Protein AF-A0A1G6J0B8-F1 (afdb_monomer_lite)

Foldseek 3Di:
DDLLVVLQVQLVVLCVVLVVDPDPVSSVVSNVSSVVSNVVSVVVVVVVVVVVVVVVVVVVVVVVVD

Structure (mmCIF, N/CA/C/O backbone):
data_AF-A0A1G6J0B8-F1
#
_entry.id   AF-A0A1G6J0B8-F1
#
loop_
_atom_site.group_PDB
_atom_site.id
_atom_site.type_symbol
_atom_site.label_atom_id
_atom_site.label_alt_id
_atom_site.label_comp_id
_atom_site.label_asym_id
_atom_site.label_entity_id
_atom_site.label_seq_id
_atom_site.pdbx_PDB_ins_code
_atom_site.Cartn_x
_atom_site.Cartn_y
_atom_site.Cartn_z
_atom_site.occupancy
_atom_site.B_iso_or_equiv
_atom_site.auth_seq_id
_atom_site.auth_comp_id
_atom_site.auth_asym_id
_atom_site.auth_atom_id
_atom_site.pdbx_PDB_model_num
ATOM 1 N N . MET A 1 1 ? 15.260 -0.473 3.123 1.00 75.62 1 MET A N 1
ATOM 2 C CA . MET A 1 1 ? 13.805 -0.670 3.044 1.00 75.62 1 MET A CA 1
ATOM 3 C C . MET A 1 1 ? 13.318 -0.029 1.758 1.00 75.62 1 MET A C 1
ATOM 5 O O . MET A 1 1 ? 13.557 1.158 1.571 1.00 75.62 1 MET A O 1
ATOM 9 N N . THR A 1 2 ? 12.743 -0.807 0.850 1.00 95.44 2 THR A N 1
ATOM 10 C CA . THR A 1 2 ? 12.140 -0.322 -0.397 1.00 95.44 2 THR A CA 1
ATOM 11 C C . THR A 1 2 ? 10.745 0.247 -0.130 1.00 95.44 2 THR A C 1
ATOM 13 O O . THR A 1 2 ? 10.141 -0.024 0.910 1.00 95.44 2 THR A O 1
ATOM 16 N N . ASN A 1 3 ? 10.196 1.006 -1.082 1.00 94.75 3 ASN A N 1
ATOM 17 C CA . ASN A 1 3 ? 8.816 1.489 -0.978 1.00 94.75 3 ASN A CA 1
ATOM 18 C C . ASN A 1 3 ? 7.813 0.327 -0.885 1.00 94.75 3 ASN A C 1
ATOM 20 O O . ASN A 1 3 ? 6.870 0.414 -0.106 1.00 94.75 3 ASN A O 1
ATOM 24 N N . ILE A 1 4 ? 8.053 -0.779 -1.604 1.00 98.06 4 ILE A N 1
ATOM 25 C CA . ILE A 1 4 ? 7.230 -1.996 -1.520 1.00 98.06 4 ILE A CA 1
ATOM 26 C C . ILE A 1 4 ? 7.243 -2.542 -0.090 1.00 98.06 4 ILE A C 1
ATOM 28 O O . ILE A 1 4 ? 6.185 -2.734 0.502 1.00 98.06 4 ILE A O 1
ATOM 32 N N . GLU A 1 5 ? 8.428 -2.738 0.496 1.00 98.00 5 GLU A N 1
ATOM 33 C CA . GLU A 1 5 ? 8.572 -3.245 1.869 1.00 98.00 5 GLU A CA 1
ATOM 34 C C . GLU A 1 5 ? 7.880 -2.329 2.885 1.00 98.00 5 GLU A C 1
ATOM 36 O O . GLU A 1 5 ? 7.190 -2.808 3.784 1.00 98.00 5 GLU A O 1
ATOM 41 N N . MET A 1 6 ? 8.006 -1.010 2.715 1.00 98.56 6 MET A N 1
ATOM 42 C CA . MET A 1 6 ? 7.327 -0.026 3.555 1.00 98.56 6 MET A CA 1
ATOM 43 C C . MET A 1 6 ? 5.800 -0.125 3.430 1.00 98.56 6 MET A C 1
ATOM 45 O O . MET A 1 6 ? 5.095 -0.089 4.439 1.00 98.56 6 MET A O 1
ATOM 49 N N . TYR A 1 7 ? 5.261 -0.254 2.217 1.00 98.56 7 TYR A N 1
ATOM 50 C CA . TYR A 1 7 ? 3.820 -0.401 2.008 1.00 98.56 7 TYR A CA 1
ATOM 51 C C . TYR A 1 7 ? 3.295 -1.706 2.613 1.00 98.56 7 TYR A C 1
ATOM 53 O O . TYR A 1 7 ? 2.309 -1.675 3.349 1.00 98.56 7 TYR A O 1
ATOM 61 N N . ARG A 1 8 ? 3.999 -2.829 2.425 1.00 98.50 8 ARG A N 1
ATOM 62 C CA . ARG A 1 8 ? 3.646 -4.116 3.051 1.00 98.50 8 ARG A CA 1
ATOM 63 C C . ARG A 1 8 ? 3.685 -4.043 4.579 1.00 98.50 8 ARG A C 1
ATOM 65 O O . ARG A 1 8 ? 2.770 -4.533 5.240 1.00 98.50 8 ARG A O 1
ATOM 72 N N . ALA A 1 9 ? 4.697 -3.386 5.150 1.00 98.62 9 ALA A N 1
ATOM 73 C CA . ALA A 1 9 ? 4.800 -3.185 6.594 1.00 98.62 9 ALA A CA 1
ATOM 74 C C . ALA A 1 9 ? 3.626 -2.355 7.143 1.00 98.62 9 ALA A C 1
ATOM 76 O O . ALA A 1 9 ? 3.033 -2.716 8.160 1.00 98.62 9 ALA A O 1
ATOM 77 N N . ASN A 1 10 ? 3.232 -1.288 6.442 1.00 98.69 10 ASN A N 1
ATOM 78 C CA . ASN A 1 10 ? 2.060 -0.494 6.811 1.00 98.69 10 ASN A CA 1
ATOM 79 C C . ASN A 1 10 ? 0.759 -1.299 6.699 1.00 98.69 10 ASN A C 1
ATOM 81 O O . ASN A 1 10 ? -0.070 -1.240 7.607 1.00 98.69 10 ASN A O 1
ATOM 85 N N . ALA A 1 11 ? 0.590 -2.101 5.644 1.00 98.75 11 ALA A N 1
ATOM 86 C CA . ALA A 1 11 ? -0.571 -2.977 5.500 1.00 98.75 11 ALA A CA 1
ATOM 87 C C . ALA A 1 11 ? -0.677 -3.971 6.670 1.00 98.75 11 ALA A C 1
ATOM 89 O O . ALA A 1 11 ? -1.754 -4.159 7.241 1.00 98.75 11 ALA A O 1
ATOM 90 N N . ALA A 1 12 ? 0.444 -4.573 7.077 1.00 98.75 12 ALA A N 1
ATOM 91 C CA . ALA A 1 12 ? 0.507 -5.461 8.236 1.00 98.75 12 ALA A CA 1
ATOM 92 C C . ALA A 1 12 ? 0.168 -4.733 9.549 1.00 98.75 12 ALA A C 1
ATOM 94 O O . ALA A 1 12 ? -0.628 -5.238 10.342 1.00 98.75 12 ALA A O 1
ATOM 95 N N . ALA A 1 13 ? 0.697 -3.523 9.756 1.00 98.75 13 ALA A N 1
ATOM 96 C CA . ALA A 1 13 ? 0.395 -2.712 10.935 1.00 98.75 13 ALA A CA 1
ATOM 97 C C . ALA A 1 13 ? -1.099 -2.354 11.028 1.00 98.75 13 ALA A C 1
ATOM 99 O O . ALA A 1 13 ? -1.692 -2.432 12.104 1.00 98.75 13 ALA A O 1
ATOM 100 N N . GLN A 1 14 ? -1.738 -2.026 9.902 1.00 98.75 14 GLN A N 1
ATOM 101 C CA . GLN A 1 14 ? -3.175 -1.744 9.859 1.00 98.75 14 GLN A CA 1
ATOM 102 C C . GLN A 1 14 ? -4.017 -2.991 10.155 1.00 98.75 14 GLN A C 1
ATOM 104 O O . GLN A 1 14 ? -4.978 -2.906 10.916 1.00 98.75 14 GLN A O 1
ATOM 109 N N . ARG A 1 15 ? -3.634 -4.170 9.646 1.00 98.69 15 ARG A N 1
ATOM 110 C CA . ARG A 1 15 ? -4.294 -5.438 10.016 1.00 98.69 15 ARG A CA 1
ATOM 111 C C . ARG A 1 15 ? -4.164 -5.744 11.507 1.00 98.69 15 ARG A C 1
ATOM 113 O O . ARG A 1 15 ? -5.141 -6.153 12.129 1.00 98.69 15 ARG A O 1
ATOM 120 N N . ALA A 1 16 ? -2.991 -5.506 12.093 1.00 98.75 16 ALA A N 1
ATOM 121 C CA . ALA A 1 16 ? -2.786 -5.669 13.530 1.00 98.75 16 ALA A CA 1
ATOM 122 C C . ALA A 1 16 ? -3.673 -4.705 14.341 1.00 98.75 16 ALA A C 1
ATOM 124 O O . ALA A 1 16 ? -4.308 -5.114 15.313 1.00 98.75 16 ALA A O 1
ATOM 125 N N . ALA A 1 17 ? -3.788 -3.446 13.905 1.00 98.44 17 ALA A N 1
ATOM 126 C CA . ALA A 1 17 ? -4.677 -2.464 14.524 1.00 98.44 17 ALA A CA 1
ATOM 127 C C . ALA A 1 17 ? -6.163 -2.851 14.398 1.00 98.44 17 ALA A C 1
ATOM 129 O O . ALA A 1 17 ? -6.911 -2.723 15.367 1.00 98.44 17 ALA A O 1
ATOM 130 N N . ALA A 1 18 ? -6.590 -3.376 13.244 1.00 98.56 18 ALA A N 1
ATOM 131 C CA . ALA A 1 18 ? -7.944 -3.897 13.047 1.00 98.56 18 ALA A CA 1
ATOM 132 C C . ALA A 1 18 ? -8.262 -5.038 14.029 1.00 98.56 18 ALA A C 1
ATOM 134 O O . ALA A 1 18 ? -9.306 -5.011 14.684 1.00 98.56 18 ALA A O 1
ATOM 135 N N . ALA A 1 19 ? -7.336 -5.991 14.186 1.00 98.50 19 ALA A N 1
ATOM 136 C CA . ALA A 1 19 ? -7.475 -7.113 15.114 1.00 98.50 19 ALA A CA 1
ATOM 137 C C . ALA A 1 19 ? -7.556 -6.664 16.585 1.00 98.50 19 ALA A C 1
ATOM 139 O O . ALA A 1 19 ? -8.288 -7.261 17.369 1.00 98.50 19 ALA A O 1
ATOM 140 N N . ALA A 1 20 ? -6.853 -5.587 16.950 1.00 98.38 20 ALA A N 1
ATOM 141 C CA . ALA A 1 20 ? -6.895 -5.007 18.293 1.00 98.38 20 ALA A CA 1
ATOM 142 C C . ALA A 1 20 ? -8.125 -4.107 18.551 1.00 98.38 20 ALA A C 1
ATOM 144 O O . ALA A 1 20 ? -8.343 -3.657 19.676 1.00 98.38 20 ALA A O 1
ATOM 145 N N . THR A 1 21 ? -8.926 -3.808 17.523 1.00 97.62 21 THR A N 1
ATOM 146 C CA . THR A 1 21 ? -10.020 -2.835 17.603 1.00 97.62 21 THR A CA 1
ATOM 147 C C . THR A 1 21 ? -11.372 -3.503 17.861 1.00 97.62 21 THR A C 1
ATOM 149 O O . THR A 1 21 ? -11.822 -4.360 17.098 1.00 97.62 21 THR A O 1
ATOM 152 N N . ASN A 1 22 ? -12.087 -3.028 18.887 1.00 97.12 22 ASN A N 1
ATOM 153 C CA . ASN A 1 22 ? -13.424 -3.521 19.254 1.00 97.12 22 ASN A CA 1
ATOM 154 C C . ASN A 1 22 ? -14.581 -2.755 18.595 1.00 97.12 22 ASN A C 1
ATOM 156 O O . ASN A 1 22 ? -15.688 -3.279 18.515 1.00 97.12 22 ASN A O 1
ATOM 160 N N . LEU A 1 23 ? -14.342 -1.531 1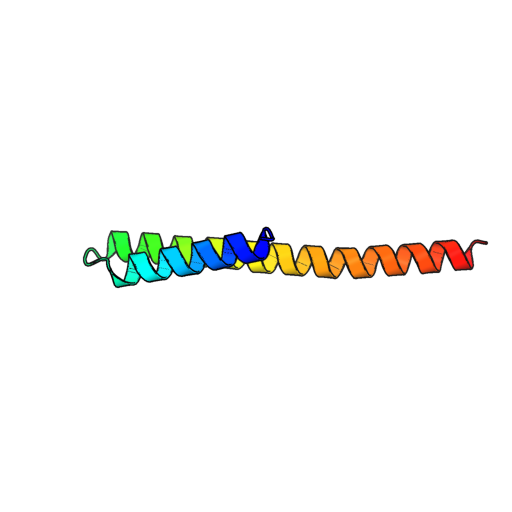8.119 1.00 98.06 23 LEU A N 1
ATOM 161 C CA . LEU A 1 23 ? -15.357 -0.723 17.442 1.00 98.06 23 LEU A CA 1
ATOM 162 C C . LEU A 1 23 ? -15.444 -1.118 15.955 1.00 98.06 23 LEU A C 1
ATOM 164 O O . LEU A 1 23 ? -14.457 -0.924 15.239 1.00 98.06 23 LEU A O 1
ATOM 168 N N . PRO A 1 24 ? -16.588 -1.629 15.456 1.00 97.69 24 PRO A N 1
ATOM 169 C CA . PRO A 1 24 ? -16.691 -2.141 14.086 1.00 97.69 24 PRO 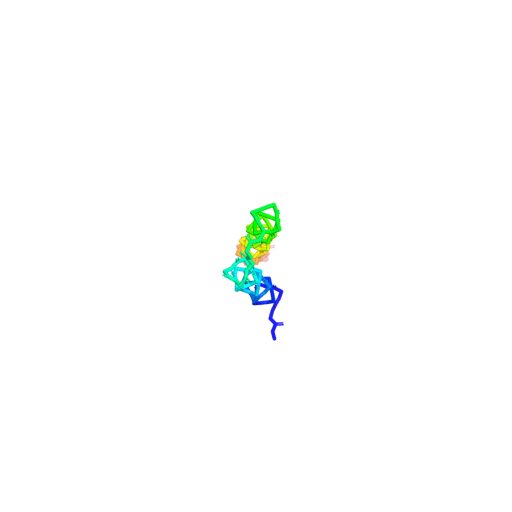A CA 1
ATOM 170 C C . PRO A 1 24 ? -16.301 -1.117 13.015 1.00 97.69 24 PRO A C 1
ATOM 172 O O . PRO A 1 24 ? -15.483 -1.401 12.149 1.00 97.69 24 PRO A O 1
ATOM 175 N N . ASN A 1 25 ? -16.778 0.122 13.142 1.00 97.56 25 ASN A N 1
ATOM 176 C CA . ASN A 1 25 ? -16.461 1.205 12.208 1.00 97.56 25 ASN A CA 1
ATOM 177 C C . ASN A 1 25 ? -14.956 1.532 12.135 1.00 97.56 25 ASN A C 1
ATOM 179 O O . ASN A 1 25 ? -14.433 1.874 11.073 1.00 97.56 25 ASN A O 1
ATOM 183 N N . ARG A 1 26 ? -14.245 1.439 13.263 1.00 98.12 26 ARG A N 1
ATOM 184 C CA . ARG A 1 26 ? -12.794 1.649 13.332 1.00 98.12 26 ARG A CA 1
ATOM 185 C C . ARG A 1 26 ? -12.037 0.449 12.775 1.00 98.12 26 ARG A C 1
ATOM 187 O O . ARG A 1 26 ? -11.054 0.647 12.069 1.00 98.12 26 ARG A O 1
ATOM 194 N N . ARG A 1 27 ? -12.512 -0.772 13.033 1.00 98.56 27 ARG A N 1
ATOM 195 C CA . ARG A 1 27 ? -11.950 -1.993 12.445 1.00 98.56 27 ARG A CA 1
ATOM 196 C C . ARG A 1 27 ? -12.010 -1.937 10.920 1.00 98.56 27 ARG A C 1
ATOM 198 O O . ARG A 1 27 ? -10.974 -2.055 10.277 1.00 98.56 27 ARG A O 1
ATOM 205 N N . GLU A 1 28 ? -13.177 -1.633 10.360 1.00 98.44 28 GLU A N 1
ATOM 206 C CA . GLU A 1 28 ? -13.352 -1.489 8.911 1.00 98.44 28 GLU A CA 1
ATOM 207 C C . GLU A 1 28 ? -12.452 -0.397 8.315 1.00 98.44 28 GLU A C 1
ATOM 209 O O . GLU A 1 28 ? -11.923 -0.544 7.216 1.00 98.44 28 GLU A O 1
ATOM 214 N N . MET A 1 29 ? -12.258 0.718 9.029 1.00 98.56 29 MET A N 1
ATOM 215 C CA . MET A 1 29 ? -11.333 1.772 8.603 1.00 98.56 29 MET A CA 1
ATOM 216 C C . MET A 1 29 ? -9.897 1.239 8.486 1.00 98.56 29 MET A C 1
ATOM 218 O O . MET A 1 29 ? -9.230 1.513 7.487 1.00 98.56 29 MET A O 1
ATOM 222 N N . HIS A 1 30 ? -9.428 0.476 9.475 1.00 98.69 30 HIS A N 1
ATOM 223 C CA . HIS A 1 30 ? -8.105 -0.145 9.444 1.00 98.69 30 HIS A CA 1
ATOM 224 C C . HIS A 1 30 ? -7.987 -1.194 8.330 1.00 98.69 30 HIS A C 1
ATOM 226 O O . HIS A 1 30 ? -6.994 -1.206 7.608 1.00 98.69 30 HIS A O 1
ATOM 232 N N . GLU A 1 31 ? -9.013 -2.018 8.120 1.00 98.62 31 GLU A N 1
ATOM 233 C CA . GLU A 1 31 ? -9.041 -3.012 7.040 1.00 98.62 31 GLU A CA 1
ATOM 234 C C . GLU A 1 31 ? -8.978 -2.362 5.652 1.00 98.62 31 GLU A C 1
ATOM 236 O O . GLU A 1 31 ? -8.151 -2.755 4.828 1.00 98.62 31 GLU A O 1
ATOM 241 N N . ARG A 1 32 ? -9.778 -1.314 5.405 1.00 98.69 32 ARG A N 1
ATOM 242 C CA . ARG A 1 32 ? -9.712 -0.534 4.156 1.00 98.69 32 ARG A CA 1
ATOM 243 C C . ARG A 1 32 ? -8.341 0.115 3.967 1.00 98.69 32 ARG A C 1
ATOM 245 O O . ARG A 1 32 ? -7.809 0.118 2.864 1.00 98.69 32 ARG A O 1
ATOM 252 N N . SER A 1 33 ? -7.749 0.637 5.042 1.00 98.50 33 SER A N 1
ATOM 253 C CA . SER A 1 33 ? -6.395 1.202 5.004 1.00 98.50 33 SER A CA 1
ATOM 254 C C . SER A 1 33 ? -5.357 0.142 4.619 1.00 98.50 33 SER A C 1
ATOM 256 O O . SER A 1 33 ? -4.533 0.388 3.741 1.00 98.50 33 SER A O 1
ATOM 258 N N . ALA A 1 34 ? -5.430 -1.060 5.203 1.00 98.75 34 ALA A N 1
ATOM 259 C CA . ALA A 1 34 ? -4.545 -2.170 4.854 1.00 98.75 34 ALA A CA 1
ATOM 260 C C . ALA A 1 34 ? -4.642 -2.541 3.365 1.00 98.75 34 ALA A C 1
ATOM 262 O O . ALA A 1 34 ? -3.614 -2.692 2.710 1.00 98.75 34 ALA A O 1
ATOM 263 N N . GLN A 1 35 ? -5.862 -2.617 2.825 1.00 98.75 35 GLN A N 1
ATOM 264 C CA . GLN A 1 35 ? -6.100 -2.894 1.404 1.00 98.75 35 GLN A CA 1
ATOM 265 C C . GLN A 1 35 ? -5.468 -1.828 0.497 1.00 98.75 35 GLN A C 1
ATOM 267 O O . GLN A 1 35 ? -4.823 -2.173 -0.490 1.00 98.75 35 GLN A O 1
ATOM 272 N N . SER A 1 36 ? -5.592 -0.544 0.847 1.00 98.75 36 SER A N 1
ATOM 273 C CA . SER A 1 36 ? -4.958 0.543 0.091 1.00 98.75 36 SER A CA 1
ATOM 274 C C . SER A 1 36 ? -3.432 0.439 0.088 1.00 98.75 36 SER A C 1
ATOM 276 O O . SER A 1 36 ? -2.805 0.661 -0.947 1.00 98.75 36 SER A O 1
ATOM 278 N N . TRP A 1 37 ? -2.821 0.083 1.223 1.00 98.56 37 TRP A N 1
ATOM 279 C CA . TRP A 1 37 ? -1.373 -0.130 1.297 1.00 98.56 37 TRP A CA 1
ATOM 280 C C . TRP A 1 37 ? -0.913 -1.302 0.429 1.00 98.56 37 TRP A C 1
ATOM 282 O O . TRP A 1 37 ? 0.080 -1.165 -0.283 1.00 98.56 37 TRP A O 1
ATOM 292 N N . ASP A 1 38 ? -1.644 -2.418 0.426 1.00 98.75 38 ASP A N 1
ATOM 293 C CA . ASP A 1 38 ? -1.319 -3.547 -0.451 1.00 98.75 38 ASP A CA 1
ATOM 294 C C . ASP A 1 38 ? -1.464 -3.200 -1.930 1.00 98.75 38 ASP A C 1
ATOM 296 O O . ASP A 1 38 ? -0.559 -3.494 -2.704 1.00 98.75 38 ASP A O 1
ATOM 300 N N . ALA A 1 39 ? -2.524 -2.488 -2.318 1.00 98.69 39 ALA A N 1
ATOM 301 C CA . ALA A 1 39 ? -2.700 -2.053 -3.702 1.00 98.69 39 ALA A CA 1
ATOM 302 C C . ALA A 1 39 ? -1.543 -1.155 -4.182 1.00 98.69 39 ALA A C 1
ATOM 304 O O . ALA A 1 39 ? -1.118 -1.234 -5.337 1.00 98.69 39 ALA A O 1
ATOM 305 N N . MET A 1 40 ? -0.992 -0.314 -3.299 1.00 98.31 40 MET A N 1
ATOM 306 C CA . MET A 1 40 ? 0.200 0.481 -3.612 1.00 98.31 40 MET A CA 1
ATOM 307 C C . MET A 1 40 ? 1.465 -0.373 -3.721 1.00 98.31 40 MET A C 1
ATOM 309 O O . MET A 1 40 ? 2.29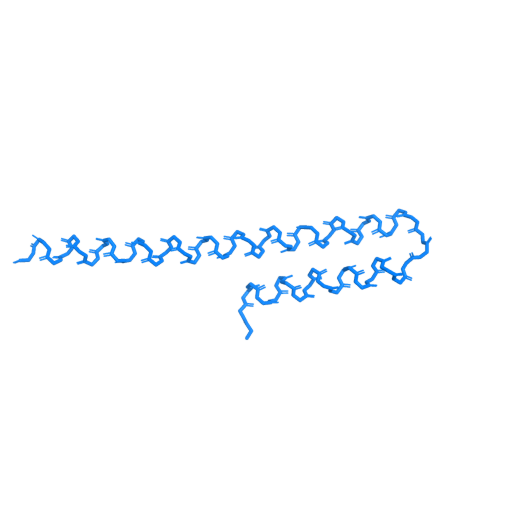0 -0.108 -4.594 1.00 98.31 40 MET A O 1
ATOM 313 N N . ALA A 1 41 ? 1.620 -1.396 -2.876 1.00 98.56 41 ALA A N 1
ATOM 314 C CA . ALA A 1 41 ? 2.724 -2.346 -2.985 1.00 98.56 41 ALA A CA 1
AT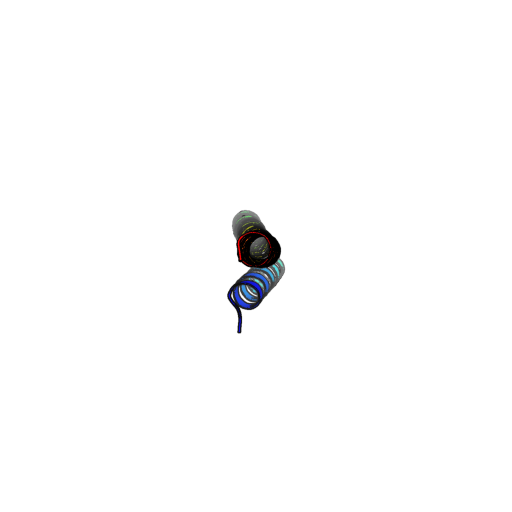OM 315 C C . ALA A 1 41 ? 2.671 -3.109 -4.317 1.00 98.56 41 ALA A C 1
ATOM 317 O O . ALA A 1 41 ? 3.665 -3.128 -5.040 1.00 98.56 41 ALA A O 1
ATOM 318 N N . ASP A 1 42 ? 1.500 -3.631 -4.684 1.00 98.19 42 ASP A N 1
ATOM 319 C CA . ASP A 1 42 ? 1.277 -4.350 -5.942 1.00 98.19 42 ASP A CA 1
ATOM 320 C C . ASP A 1 42 ? 1.568 -3.450 -7.159 1.00 98.19 42 ASP A C 1
ATOM 322 O O . ASP A 1 42 ? 2.258 -3.848 -8.098 1.00 98.19 42 ASP A O 1
ATOM 326 N N . SER A 1 43 ? 1.102 -2.196 -7.126 1.00 97.94 43 SER A N 1
ATOM 327 C CA . SER A 1 43 ? 1.365 -1.208 -8.182 1.00 97.94 43 SER A CA 1
ATOM 328 C C . SER A 1 43 ? 2.857 -0.862 -8.310 1.00 97.94 43 SER A C 1
ATOM 330 O O . SER A 1 43 ? 3.392 -0.740 -9.420 1.00 97.94 43 SER A O 1
ATOM 332 N N . ALA A 1 44 ? 3.562 -0.740 -7.182 1.00 97.56 44 ALA A N 1
ATOM 333 C CA . ALA A 1 44 ? 4.999 -0.488 -7.166 1.00 97.56 44 ALA A CA 1
ATOM 334 C C . ALA A 1 44 ? 5.800 -1.687 -7.709 1.00 97.56 44 ALA A C 1
ATOM 336 O O . ALA A 1 44 ? 6.727 -1.489 -8.498 1.00 97.56 44 ALA A O 1
ATOM 337 N N . GLU A 1 45 ? 5.422 -2.918 -7.346 1.00 96.81 45 GLU A N 1
ATOM 338 C CA . GLU A 1 45 ? 6.001 -4.153 -7.892 1.00 96.81 45 GLU A CA 1
ATOM 339 C C . GLU A 1 45 ? 5.805 -4.243 -9.410 1.00 96.81 45 GLU A C 1
ATOM 341 O O . GLU A 1 45 ? 6.760 -4.489 -10.155 1.00 96.81 45 GLU A O 1
ATOM 346 N N . ASP A 1 46 ? 4.592 -3.968 -9.895 1.00 96.88 46 ASP A N 1
ATOM 347 C CA . ASP A 1 46 ? 4.295 -3.995 -11.326 1.00 96.88 46 ASP A CA 1
ATOM 348 C C . ASP A 1 46 ? 5.088 -2.930 -12.100 1.00 96.88 46 ASP A C 1
ATOM 350 O O . ASP A 1 46 ? 5.644 -3.207 -13.167 1.00 96.88 46 ASP A O 1
ATOM 354 N N . THR A 1 47 ? 5.222 -1.728 -11.538 1.00 95.38 47 THR A N 1
ATOM 355 C CA . THR A 1 47 ? 6.028 -0.651 -12.130 1.00 95.38 47 THR A CA 1
ATOM 356 C C . THR A 1 47 ? 7.502 -1.043 -12.241 1.00 95.38 47 THR A C 1
ATOM 358 O O . THR A 1 47 ? 8.120 -0.843 -13.292 1.00 95.38 47 THR A O 1
ATOM 361 N N . LEU A 1 48 ? 8.069 -1.645 -11.192 1.00 94.25 48 LEU A N 1
ATOM 362 C CA . LEU A 1 48 ? 9.453 -2.125 -11.193 1.00 94.25 48 LEU A CA 1
ATOM 363 C C . LEU A 1 48 ? 9.671 -3.209 -12.252 1.00 94.25 48 LEU A C 1
ATOM 365 O O . LEU A 1 48 ? 10.616 -3.127 -13.040 1.00 94.25 48 LEU A O 1
ATOM 369 N N . ARG A 1 49 ? 8.752 -4.174 -12.343 1.00 92.00 49 ARG A N 1
ATOM 370 C CA . ARG A 1 49 ? 8.790 -5.230 -13.362 1.00 92.00 49 ARG A CA 1
ATOM 371 C C . ARG A 1 49 ? 8.746 -4.655 -14.780 1.00 92.00 49 ARG A C 1
ATOM 373 O O . ARG A 1 49 ? 9.553 -5.042 -15.625 1.00 92.00 49 ARG A O 1
ATOM 380 N N . ARG A 1 50 ? 7.832 -3.717 -15.052 1.00 92.00 50 ARG A N 1
ATOM 381 C CA . ARG A 1 50 ? 7.709 -3.061 -16.369 1.00 92.00 50 ARG A CA 1
ATOM 382 C C . ARG A 1 50 ? 8.943 -2.238 -16.722 1.00 92.00 50 ARG A C 1
ATOM 384 O O . ARG A 1 50 ? 9.362 -2.244 -17.875 1.00 92.00 50 ARG A O 1
ATOM 391 N N . THR A 1 51 ? 9.542 -1.569 -15.740 1.00 91.62 51 THR A N 1
ATOM 392 C CA . THR A 1 51 ? 10.782 -0.807 -15.937 1.00 91.62 51 THR A CA 1
ATOM 393 C C . THR A 1 51 ? 11.904 -1.722 -16.423 1.00 91.62 51 THR A C 1
ATOM 395 O O . THR A 1 51 ? 12.543 -1.407 -17.421 1.00 91.62 51 THR A O 1
ATOM 398 N N . GLY A 1 52 ? 12.076 -2.899 -15.809 1.00 85.69 52 GLY A N 1
ATOM 399 C CA . GLY A 1 52 ? 13.069 -3.882 -16.258 1.00 85.69 52 GLY A CA 1
ATOM 400 C C . GLY A 1 52 ? 12.873 -4.331 -17.712 1.00 85.69 52 GLY A C 1
ATOM 401 O O . GLY A 1 52 ? 13.833 -4.384 -18.478 1.00 85.69 52 GLY A O 1
ATOM 402 N N . VAL A 1 53 ? 11.625 -4.588 -18.123 1.00 86.94 53 VAL A N 1
ATOM 403 C CA . VAL A 1 53 ? 11.299 -4.954 -19.516 1.00 86.94 53 VAL A CA 1
ATOM 404 C C . VAL A 1 53 ? 11.615 -3.811 -20.484 1.00 86.94 53 VAL A C 1
ATOM 406 O O . VAL A 1 53 ? 12.221 -4.041 -21.530 1.00 86.94 53 VAL A O 1
ATOM 409 N N . ASN A 1 54 ? 11.239 -2.580 -20.133 1.00 87.50 54 ASN A N 1
ATOM 410 C CA . ASN A 1 54 ? 11.459 -1.411 -20.981 1.00 87.50 54 ASN A CA 1
ATOM 411 C C . ASN A 1 54 ? 12.951 -1.126 -21.187 1.00 87.50 54 ASN A C 1
ATOM 413 O O . ASN A 1 54 ? 13.367 -0.849 -22.311 1.00 87.50 54 ASN A O 1
ATOM 417 N N . GLU A 1 55 ? 13.763 -1.217 -20.133 1.00 89.00 55 GLU A N 1
ATOM 418 C CA . GLU A 1 55 ? 15.211 -1.011 -20.235 1.00 89.00 55 GLU A CA 1
ATOM 419 C C . GLU A 1 55 ? 15.882 -2.106 -21.082 1.00 89.00 55 GLU A C 1
ATOM 421 O O . GLU A 1 55 ? 16.701 -1.801 -21.950 1.00 89.00 55 GLU A O 1
ATOM 426 N N . ALA A 1 56 ? 15.465 -3.369 -20.936 1.00 85.12 56 ALA A N 1
ATOM 427 C CA . ALA A 1 56 ? 15.959 -4.461 -21.778 1.00 85.12 56 ALA A CA 1
ATOM 428 C C . ALA A 1 56 ? 15.579 -4.287 -23.261 1.00 85.12 56 ALA A C 1
ATOM 430 O O . ALA A 1 56 ? 16.385 -4.584 -24.147 1.00 85.12 56 ALA A O 1
ATOM 431 N N . ALA A 1 57 ? 14.368 -3.803 -23.549 1.00 87.75 57 ALA A N 1
ATOM 432 C CA . ALA A 1 57 ? 13.925 -3.521 -24.913 1.00 87.75 57 ALA A CA 1
ATOM 433 C C . ALA A 1 57 ? 14.711 -2.357 -25.540 1.00 87.75 57 ALA A C 1
ATOM 435 O O . ALA A 1 57 ? 15.142 -2.451 -26.690 1.00 87.75 57 ALA A O 1
ATOM 436 N N . LYS A 1 58 ? 14.964 -1.285 -24.776 1.00 88.12 58 LYS A N 1
ATOM 437 C CA . LYS A 1 58 ? 15.800 -0.160 -25.228 1.00 88.12 58 LYS A CA 1
ATOM 438 C C . LYS A 1 58 ? 17.224 -0.604 -25.561 1.00 88.12 58 LYS A C 1
ATOM 440 O O . LYS A 1 58 ? 17.742 -0.204 -26.599 1.00 88.12 58 LYS A O 1
ATOM 445 N N . ALA A 1 59 ? 17.841 -1.443 -24.727 1.00 87.12 59 ALA A N 1
ATO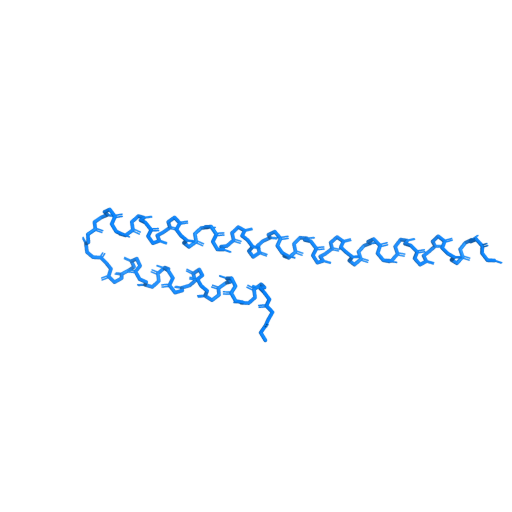M 446 C CA . ALA A 1 59 ? 19.192 -1.950 -24.973 1.00 87.12 59 ALA A CA 1
ATOM 447 C C . ALA A 1 59 ? 19.280 -2.784 -26.265 1.00 87.12 59 ALA A C 1
ATOM 449 O O . ALA A 1 59 ? 20.229 -2.635 -27.031 1.00 87.12 59 ALA A O 1
ATOM 450 N N . GLN A 1 60 ? 18.267 -3.614 -26.543 1.00 88.19 60 GLN A N 1
ATOM 451 C CA . GLN A 1 60 ? 18.184 -4.394 -27.785 1.00 88.19 60 GLN A CA 1
ATOM 452 C C . GLN A 1 60 ? 18.033 -3.504 -29.021 1.00 88.19 60 GLN A C 1
ATOM 454 O O . GLN A 1 60 ? 18.718 -3.723 -30.017 1.00 88.19 60 GLN A O 1
ATOM 459 N N . LEU A 1 61 ? 17.173 -2.482 -28.952 1.00 90.06 61 LEU A N 1
ATOM 460 C CA . LEU A 1 61 ? 17.011 -1.515 -30.041 1.00 90.06 61 LEU A CA 1
ATOM 461 C C . LEU A 1 61 ? 18.310 -0.749 -30.309 1.00 90.06 61 LEU A C 1
ATOM 463 O O . LEU A 1 61 ? 18.707 -0.629 -31.463 1.00 90.06 61 LEU A O 1
ATOM 467 N N . ALA A 1 62 ? 18.994 -0.292 -29.255 1.00 88.56 62 ALA A N 1
ATOM 468 C CA . ALA A 1 62 ? 20.273 0.402 -29.382 1.00 88.56 62 ALA A CA 1
ATOM 469 C C . ALA A 1 62 ? 21.337 -0.481 -30.056 1.00 88.56 62 ALA A C 1
ATOM 471 O O . ALA A 1 62 ? 22.009 -0.024 -30.978 1.00 88.56 62 ALA A O 1
ATOM 472 N N . ALA A 1 63 ? 21.444 -1.752 -29.652 1.00 84.75 63 ALA A N 1
ATOM 473 C CA . ALA A 1 63 ? 22.385 -2.706 -30.238 1.00 84.75 63 ALA A CA 1
ATOM 474 C C . ALA A 1 63 ? 22.063 -3.063 -31.700 1.00 84.75 63 ALA A C 1
ATOM 476 O O . ALA A 1 63 ? 22.978 -3.303 -32.475 1.00 84.75 63 ALA A O 1
ATOM 477 N N . ALA A 1 64 ? 20.784 -3.090 -32.087 1.00 83.69 64 ALA A N 1
ATOM 478 C CA . ALA A 1 64 ? 20.371 -3.348 -33.468 1.00 83.69 64 ALA A CA 1
ATOM 479 C C . ALA A 1 64 ? 20.566 -2.138 -34.402 1.00 83.69 64 ALA A C 1
ATOM 481 O O . ALA A 1 64 ? 20.538 -2.294 -35.620 1.00 83.69 64 ALA A O 1
ATOM 482 N N . SER A 1 65 ? 20.718 -0.937 -33.835 1.00 80.19 6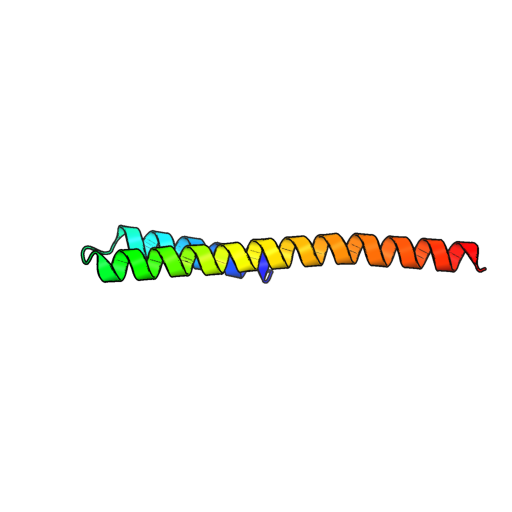5 SER A N 1
ATOM 483 C CA . SER A 1 65 ? 20.930 0.315 -34.574 1.00 80.19 65 SER A CA 1
ATOM 484 C C . SER A 1 65 ? 22.398 0.748 -34.691 1.00 80.19 65 SER A C 1
ATOM 486 O O . SER A 1 65 ? 22.660 1.803 -35.269 1.00 80.19 65 SER A O 1
ATOM 488 N N . ALA A 1 66 ? 23.324 -0.029 -34.120 1.00 65.44 66 ALA A N 1
ATOM 489 C CA . ALA A 1 66 ? 24.771 0.194 -34.146 1.00 65.44 66 ALA A CA 1
ATOM 490 C C . ALA A 1 66 ? 25.442 -0.678 -35.216 1.00 65.44 66 ALA A C 1
ATOM 492 O O . ALA A 1 66 ? 26.398 -0.177 -35.849 1.00 65.44 66 ALA A O 1
#

pLDDT: mean 94.5, std 6.54, range [65.44, 98.75]

Radius of gyration: 18.68 Å; chains: 1; bounding box: 42×9×54 Å

Sequence (66 aa):
MTNIEMYRANAAAQRAAAAATNLPNRREMHERSAQSWDAMADSAEDTLRRTGVNEAAKAQLAAASA

Secondary structure (DSSP, 8-state):
--HHHHHHHHHHHHHHHHHH--SHHHHHHHHHHHHHHHHHHHHHHHHHHHHHHHHHHHHHHHHHT-